Protein AF-F9ZLL1-F1 (afdb_monomer)

Foldseek 3Di:
DDDPPPPPPPVVVVVVVLVVVLVVLLVLLVVLLPDDPVRNVVS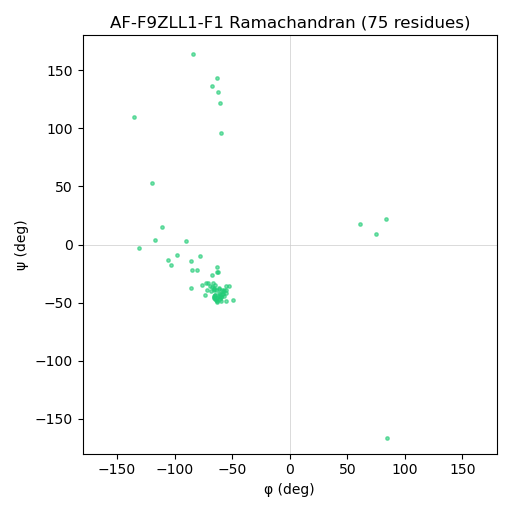LVVSVVVLVVLVVVDPCSNVSSQVSCVVSPNHDD

Organism: Acidithiobacillus caldus (strain SM-1) (NCBI:txid990288)

Nearest PDB structures (foldseek):
  7nhl-assembly1_u  TM=6.196E-01  e=2.033E+00  Staphylococcus aureus subsp. aureus NCTC 8325
  9cu8-assembly1_A  TM=5.230E-01  e=5.862E+00  synthetic construct

Solvent-accessible surface area (backbone atoms only — not comparable to full-atom values): 4651 Å² total; per-residue (Å²): 142,79,81,89,81,79,80,78,64,66,65,62,55,50,53,58,49,50,52,51,49,54,54,53,50,53,52,51,50,59,55,40,72,72,45,59,73,93,60,29,58,73,53,49,60,54,48,51,53,51,36,59,52,27,58,75,74,48,95,55,51,19,58,55,43,50,55,50,34,43,75,77,72,63,54,83,134

Structure (mmCIF, N/CA/C/O backbone):
data_AF-F9ZLL1-F1
#
_entry.id   AF-F9ZLL1-F1
#
loop_
_atom_site.group_PDB
_atom_site.id
_atom_site.type_symbol
_atom_site.label_atom_id
_atom_site.label_alt_id
_atom_site.label_comp_id
_atom_site.label_asym_id
_atom_site.label_entity_id
_atom_site.label_seq_id
_atom_site.pdbx_PDB_ins_code
_atom_site.Cartn_x
_atom_site.Cartn_y
_atom_site.Cartn_z
_atom_site.occupancy
_atom_site.B_iso_or_equiv
_atom_site.auth_seq_id
_atom_site.auth_comp_id
_atom_site.auth_asym_id
_atom_site.auth_atom_id
_atom_site.pdbx_PDB_model_num
ATOM 1 N N . MET A 1 1 ? 34.857 3.822 -32.668 1.00 46.69 1 MET A N 1
ATOM 2 C CA . MET A 1 1 ? 34.249 2.755 -31.846 1.00 46.69 1 MET A CA 1
ATOM 3 C C . MET A 1 1 ? 34.419 3.141 -30.386 1.00 46.69 1 MET A C 1
ATOM 5 O O . MET A 1 1 ? 35.445 2.841 -29.797 1.00 46.69 1 MET A O 1
ATOM 9 N N . THR A 1 2 ? 33.441 3.832 -29.812 1.00 44.09 2 THR A N 1
ATOM 10 C CA . THR A 1 2 ? 33.352 3.998 -28.358 1.00 44.09 2 THR A CA 1
ATOM 11 C C . THR A 1 2 ? 31.898 3.751 -28.010 1.00 44.09 2 THR A C 1
ATOM 13 O O . THR A 1 2 ? 30.993 4.437 -28.476 1.00 44.09 2 THR A O 1
ATOM 16 N N . ARG A 1 3 ? 31.709 2.610 -27.357 1.00 50.69 3 ARG A N 1
ATOM 17 C CA . ARG A 1 3 ? 30.454 1.920 -27.097 1.00 50.69 3 ARG A CA 1
ATOM 18 C C . ARG A 1 3 ? 29.540 2.830 -26.270 1.00 50.69 3 ARG A C 1
ATOM 20 O O . ARG A 1 3 ? 29.924 3.249 -25.184 1.00 50.69 3 ARG A O 1
ATOM 27 N N . ASN A 1 4 ? 28.351 3.115 -26.800 1.00 49.59 4 ASN A N 1
ATOM 28 C CA . ASN A 1 4 ? 27.234 3.725 -26.081 1.00 49.59 4 ASN A CA 1
ATOM 29 C C . ASN A 1 4 ? 26.859 2.801 -24.909 1.00 49.59 4 ASN A C 1
ATOM 31 O O . ASN A 1 4 ? 26.180 1.797 -25.098 1.00 49.59 4 ASN A O 1
ATOM 35 N N . HIS A 1 5 ? 27.379 3.094 -23.720 1.00 53.56 5 HIS A N 1
ATOM 36 C CA . HIS A 1 5 ? 27.112 2.367 -22.478 1.00 53.56 5 HIS A CA 1
ATOM 37 C C . HIS A 1 5 ? 26.486 3.333 -21.467 1.00 53.56 5 HIS A C 1
ATOM 39 O O . HIS A 1 5 ? 27.011 3.526 -20.379 1.00 53.56 5 HIS A O 1
ATOM 45 N N . LEU A 1 6 ? 25.414 4.024 -21.869 1.00 55.16 6 LEU A N 1
ATOM 46 C CA . LEU A 1 6 ? 24.696 4.947 -20.980 1.00 55.16 6 LEU A CA 1
ATOM 47 C C . LEU A 1 6 ? 23.174 4.742 -20.956 1.00 55.16 6 LEU A C 1
ATOM 49 O O . LEU A 1 6 ? 22.496 5.407 -20.190 1.00 55.16 6 LEU A O 1
ATOM 53 N N . LEU A 1 7 ? 22.633 3.819 -21.760 1.00 51.34 7 LEU A N 1
ATOM 54 C CA . LEU A 1 7 ? 21.181 3.599 -21.869 1.00 51.34 7 LEU A CA 1
ATOM 55 C C . LEU A 1 7 ? 20.726 2.205 -21.407 1.00 51.34 7 LEU A C 1
ATOM 57 O O . LEU A 1 7 ? 19.550 1.888 -21.510 1.00 51.34 7 LEU A O 1
ATOM 61 N N . GLY A 1 8 ? 21.638 1.371 -20.896 1.00 49.88 8 GLY A N 1
ATOM 62 C CA . GLY A 1 8 ? 21.314 0.024 -20.403 1.00 49.88 8 GLY A CA 1
ATOM 63 C C . GLY A 1 8 ? 21.130 -0.085 -18.887 1.00 49.88 8 GLY A C 1
ATOM 64 O O . GLY A 1 8 ? 20.725 -1.138 -18.418 1.00 49.88 8 GLY A O 1
ATOM 65 N N . TYR A 1 9 ? 21.447 0.969 -18.125 1.00 48.69 9 TYR A N 1
ATOM 66 C CA . TYR A 1 9 ? 21.478 0.919 -16.657 1.00 48.69 9 TYR A CA 1
ATOM 67 C C . TYR A 1 9 ? 20.290 1.632 -15.988 1.00 48.69 9 TYR A C 1
ATOM 69 O O . TYR A 1 9 ? 20.059 1.424 -14.809 1.00 48.69 9 TYR A O 1
ATOM 77 N N . CYS A 1 10 ? 19.502 2.436 -16.717 1.00 52.69 10 CYS A N 1
ATOM 78 C CA . CYS A 1 10 ? 18.413 3.184 -16.077 1.00 52.69 10 CYS A CA 1
ATOM 79 C C . CYS A 1 10 ? 17.225 2.279 -15.705 1.00 52.69 10 CYS A C 1
ATOM 81 O O . CYS A 1 10 ? 16.752 2.355 -14.588 1.00 52.69 10 CYS A O 1
ATOM 83 N N . GLY A 1 11 ? 16.802 1.358 -16.580 1.00 53.12 11 GLY A N 1
ATOM 84 C CA . GLY A 1 11 ? 15.588 0.562 -16.329 1.00 53.12 11 GLY A CA 1
ATOM 85 C C . GLY A 1 11 ? 15.745 -0.642 -15.389 1.00 53.12 11 GLY A C 1
ATOM 86 O O . GLY A 1 11 ? 14.757 -1.092 -14.824 1.00 53.12 11 GLY A O 1
ATOM 87 N N . MET A 1 12 ? 16.962 -1.177 -15.210 1.00 53.69 12 MET A N 1
ATOM 88 C CA . MET A 1 12 ? 17.190 -2.341 -14.331 1.00 53.69 12 MET A CA 1
ATOM 89 C C . MET A 1 12 ? 17.162 -1.973 -12.841 1.00 53.69 12 MET A C 1
ATOM 91 O O . MET A 1 12 ? 16.710 -2.781 -12.032 1.00 53.69 12 MET A O 1
ATOM 95 N N . ASP A 1 13 ? 17.641 -0.776 -12.481 1.00 59.97 13 ASP A N 1
ATOM 96 C CA . ASP A 1 13 ? 17.538 -0.278 -11.1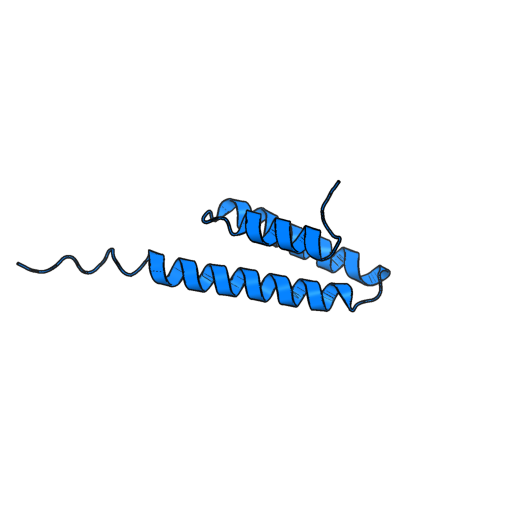02 1.00 59.97 13 ASP A CA 1
ATOM 97 C C . ASP A 1 13 ? 16.090 0.113 -10.769 1.00 59.97 13 ASP A C 1
ATOM 99 O O . ASP A 1 13 ? 15.647 -0.117 -9.644 1.00 59.97 13 ASP A O 1
ATOM 103 N N . ASP A 1 14 ? 15.326 0.611 -11.748 1.00 72.75 14 ASP A N 1
ATOM 104 C CA . ASP A 1 14 ? 13.930 1.009 -11.550 1.00 72.75 14 ASP A CA 1
ATOM 105 C C . ASP A 1 14 ? 13.030 -0.195 -11.205 1.00 72.75 14 ASP A C 1
ATOM 107 O O . ASP A 1 14 ? 12.254 -0.122 -10.256 1.00 72.75 14 ASP A O 1
ATOM 111 N N . GLU A 1 15 ? 13.165 -1.340 -11.889 1.00 79.94 15 GLU A N 1
ATOM 112 C CA . GLU A 1 15 ? 12.358 -2.540 -11.592 1.00 79.94 15 GLU A CA 1
ATOM 113 C C . GLU A 1 15 ? 12.632 -3.089 -10.181 1.00 79.94 15 GLU A C 1
ATOM 115 O O . GLU A 1 15 ? 11.705 -3.365 -9.417 1.00 79.94 15 GLU A O 1
ATOM 120 N N . ALA A 1 16 ? 13.907 -3.207 -9.797 1.00 85.50 16 ALA A N 1
ATOM 121 C CA . ALA A 1 16 ? 14.281 -3.667 -8.461 1.00 85.50 16 ALA A CA 1
ATOM 122 C C . ALA A 1 16 ? 13.843 -2.676 -7.369 1.00 85.50 16 ALA A C 1
ATOM 124 O O . ALA A 1 16 ? 13.409 -3.092 -6.290 1.00 85.50 16 ALA A O 1
ATOM 125 N N . TYR A 1 17 ? 13.929 -1.374 -7.653 1.00 86.50 17 TYR A N 1
ATOM 126 C CA . TYR A 1 17 ? 13.449 -0.314 -6.775 1.00 86.50 17 TYR A CA 1
ATOM 127 C C . TYR A 1 17 ? 11.933 -0.393 -6.570 1.00 86.50 17 TYR A C 1
ATOM 129 O O . TYR A 1 17 ? 11.472 -0.416 -5.427 1.00 86.50 17 TYR A O 1
ATOM 137 N N . PHE A 1 18 ? 11.158 -0.503 -7.650 1.00 90.31 18 PHE A N 1
ATOM 138 C CA . PHE A 1 18 ? 9.705 -0.615 -7.573 1.00 90.31 18 PHE A CA 1
ATOM 139 C C . PHE A 1 18 ? 9.261 -1.917 -6.905 1.00 90.31 18 PHE A C 1
ATOM 141 O O . PHE A 1 18 ? 8.370 -1.890 -6.059 1.00 90.31 18 PHE A O 1
ATOM 148 N N . ASN A 1 19 ? 9.942 -3.036 -7.162 1.00 90.50 19 ASN A N 1
ATOM 149 C CA . ASN A 1 19 ? 9.685 -4.280 -6.439 1.00 90.50 19 ASN A CA 1
ATOM 150 C C . ASN A 1 19 ? 9.920 -4.113 -4.928 1.00 90.50 19 ASN A C 1
ATOM 152 O O . ASN A 1 19 ? 9.094 -4.523 -4.112 1.00 90.50 19 ASN A O 1
ATOM 156 N N . ALA A 1 20 ? 11.024 -3.472 -4.533 1.00 93.81 20 ALA A N 1
ATOM 157 C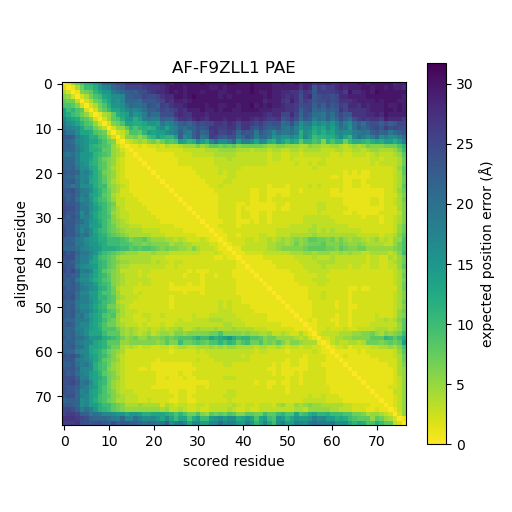 CA . ALA A 1 20 ? 11.291 -3.188 -3.127 1.00 93.81 20 ALA A CA 1
ATOM 158 C C . ALA A 1 20 ? 10.214 -2.279 -2.515 1.00 93.81 20 ALA A C 1
ATOM 160 O O . ALA A 1 20 ? 9.809 -2.503 -1.373 1.00 93.81 20 ALA A O 1
ATOM 161 N N . LEU A 1 21 ? 9.722 -1.296 -3.272 1.00 93.44 21 LEU A N 1
ATOM 162 C CA . LEU A 1 21 ? 8.649 -0.404 -2.849 1.00 93.44 21 LEU A CA 1
ATOM 163 C C . LEU A 1 21 ? 7.333 -1.157 -2.612 1.00 93.44 21 LEU A C 1
ATOM 165 O O . LEU A 1 21 ? 6.756 -1.021 -1.534 1.00 93.44 21 LEU A O 1
ATOM 169 N N . VAL A 1 22 ? 6.907 -2.005 -3.554 1.00 95.19 22 VAL A N 1
ATOM 170 C CA . VAL A 1 22 ? 5.721 -2.870 -3.407 1.00 95.19 22 VAL A CA 1
ATOM 171 C C . VAL A 1 22 ? 5.863 -3.779 -2.181 1.00 95.19 22 VAL A C 1
ATOM 173 O O . VAL A 1 22 ? 4.947 -3.894 -1.368 1.00 95.19 22 VAL A O 1
ATOM 176 N N . ARG A 1 23 ? 7.049 -4.355 -1.954 1.00 96.38 23 ARG A N 1
ATOM 177 C CA . ARG A 1 23 ? 7.307 -5.181 -0.762 1.00 96.38 23 ARG A CA 1
ATOM 178 C C . ARG A 1 23 ? 7.217 -4.391 0.541 1.00 96.38 23 ARG A C 1
ATOM 180 O O . ARG A 1 23 ? 6.714 -4.914 1.531 1.00 96.38 23 ARG A O 1
ATOM 187 N N . MET A 1 24 ? 7.706 -3.151 0.583 1.00 97.00 24 MET A N 1
ATOM 188 C CA . MET A 1 24 ? 7.556 -2.301 1.771 1.00 97.00 24 MET A CA 1
ATOM 189 C C . MET A 1 24 ? 6.096 -1.906 2.003 1.00 97.00 24 MET A C 1
ATOM 191 O O . MET A 1 24 ? 5.663 -1.858 3.154 1.00 97.00 24 MET A O 1
ATOM 195 N N . PHE A 1 25 ? 5.338 -1.675 0.930 1.00 97.12 25 PHE A N 1
ATOM 196 C CA . PHE A 1 25 ? 3.903 -1.412 0.992 1.00 97.12 25 PHE A CA 1
ATOM 197 C C . PHE A 1 25 ? 3.139 -2.592 1.615 1.00 97.12 25 PHE A C 1
ATOM 199 O O . PHE A 1 25 ? 2.392 -2.399 2.572 1.00 97.12 25 PHE A O 1
ATOM 206 N N . GLU A 1 26 ? 3.420 -3.826 1.185 1.00 97.69 26 GLU A N 1
ATOM 207 C CA . GLU A 1 26 ? 2.862 -5.041 1.799 1.00 97.69 26 GLU A CA 1
ATOM 208 C C . GLU A 1 26 ? 3.194 -5.136 3.302 1.00 97.69 26 GLU A C 1
ATOM 210 O O . GLU A 1 26 ? 2.334 -5.451 4.126 1.00 97.69 26 GLU A O 1
ATOM 215 N N . GLN A 1 27 ? 4.438 -4.848 3.703 1.00 98.12 27 GLN A N 1
ATOM 216 C CA . GLN A 1 27 ? 4.806 -4.869 5.126 1.00 98.12 27 GLN A CA 1
ATOM 217 C C . GLN A 1 27 ? 4.064 -3.800 5.935 1.00 98.12 27 GLN A C 1
ATOM 219 O O . GLN A 1 27 ? 3.713 -4.044 7.091 1.00 98.12 27 GLN A O 1
ATOM 224 N N . ALA A 1 28 ? 3.801 -2.635 5.340 1.00 97.31 28 ALA A N 1
ATOM 225 C CA . ALA A 1 28 ? 2.980 -1.613 5.972 1.00 97.31 28 ALA A CA 1
ATOM 226 C C . ALA A 1 28 ? 1.536 -2.103 6.160 1.00 97.31 28 ALA A C 1
ATOM 228 O O . ALA A 1 28 ? 1.005 -1.969 7.259 1.00 97.31 28 ALA A O 1
ATOM 229 N N . LEU A 1 29 ? 0.939 -2.754 5.157 1.00 96.81 29 LEU A N 1
ATOM 230 C CA . LEU A 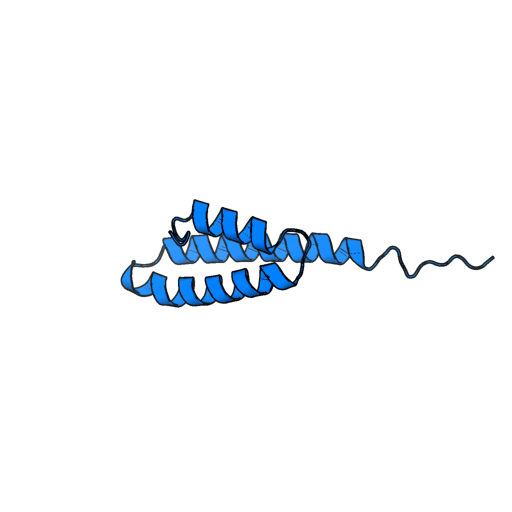1 29 ? -0.396 -3.357 5.271 1.00 96.81 29 LEU A CA 1
ATOM 231 C C . LEU A 1 29 ? -0.466 -4.418 6.375 1.00 96.81 29 LEU A C 1
ATOM 233 O O . LEU A 1 29 ? -1.362 -4.369 7.217 1.00 96.81 29 LEU A O 1
ATOM 237 N N . LYS A 1 30 ? 0.525 -5.316 6.450 1.00 96.88 30 LYS A N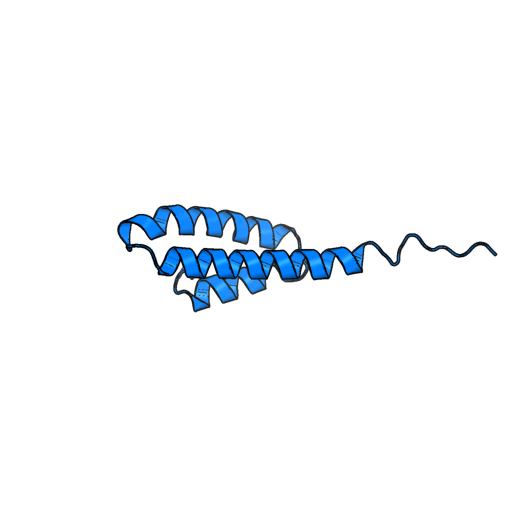 1
ATOM 238 C CA . LYS A 1 30 ? 0.640 -6.300 7.544 1.00 96.88 30 LYS A CA 1
ATOM 239 C C . LYS A 1 30 ? 0.656 -5.632 8.916 1.00 96.88 30 LYS A C 1
ATOM 241 O O . LYS A 1 30 ? 0.029 -6.130 9.849 1.00 96.88 30 LYS A O 1
ATOM 246 N N . ALA A 1 31 ? 1.371 -4.514 9.046 1.00 96.62 31 ALA A N 1
ATOM 247 C CA . ALA A 1 31 ? 1.414 -3.758 10.291 1.00 96.62 31 ALA A CA 1
ATOM 248 C C . ALA A 1 31 ? 0.061 -3.104 10.610 1.00 96.62 31 ALA A C 1
ATOM 250 O O . ALA A 1 31 ? -0.352 -3.127 11.765 1.00 96.62 31 ALA A O 1
ATOM 251 N N . VAL A 1 32 ? -0.638 -2.567 9.605 1.00 95.88 32 VAL A N 1
ATOM 252 C CA . VAL A 1 32 ? -1.959 -1.940 9.769 1.00 95.88 32 VAL A CA 1
ATOM 253 C C . VAL A 1 32 ? -3.011 -2.955 10.206 1.00 95.88 32 VAL A C 1
ATOM 255 O O . VAL A 1 32 ? -3.707 -2.704 11.183 1.00 95.88 32 VAL A O 1
ATOM 258 N N . VAL A 1 33 ? -3.086 -4.130 9.573 1.00 95.31 33 VAL A N 1
ATOM 259 C CA . VAL A 1 33 ? -4.057 -5.179 9.949 1.00 95.31 33 VAL A CA 1
ATOM 260 C C . VAL A 1 33 ? -3.840 -5.701 11.376 1.00 95.31 33 VAL A C 1
ATOM 262 O O . VAL A 1 33 ? -4.776 -6.185 12.008 1.00 95.31 33 VAL A O 1
ATOM 265 N N . ALA A 1 34 ? -2.629 -5.565 11.924 1.00 95.25 34 ALA A N 1
ATOM 266 C CA . ALA A 1 34 ? -2.337 -5.916 13.312 1.00 95.25 34 ALA A CA 1
ATOM 267 C C . ALA A 1 34 ? -2.810 -4.867 14.345 1.00 95.25 34 ALA A C 1
ATOM 269 O O . ALA A 1 34 ? -2.753 -5.141 15.546 1.00 95.25 34 ALA A O 1
ATOM 270 N N . LEU A 1 35 ? -3.247 -3.678 13.913 1.00 94.06 35 LEU A N 1
ATOM 271 C CA . LEU A 1 35 ? -3.782 -2.626 14.787 1.00 94.06 35 LEU A CA 1
ATOM 272 C C . LEU A 1 35 ? -5.269 -2.841 15.096 1.00 94.06 35 LEU A C 1
ATOM 274 O O . LEU A 1 35 ? -5.976 -3.557 14.387 1.00 94.06 35 LEU A O 1
ATOM 278 N N . GLU A 1 36 ? -5.771 -2.156 16.126 1.00 92.12 36 GLU A N 1
ATOM 279 C CA . GLU A 1 36 ? -7.214 -2.061 16.363 1.00 92.12 36 GLU A CA 1
ATOM 280 C C . GLU A 1 36 ? -7.908 -1.332 15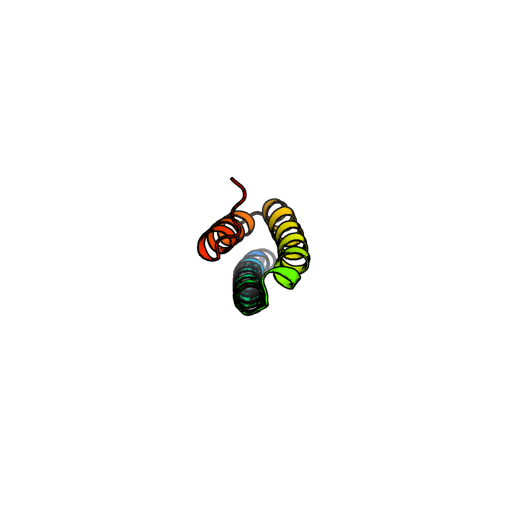.207 1.00 92.12 36 GLU A C 1
ATOM 282 O O . GLU A 1 36 ? -7.380 -0.346 14.694 1.00 92.12 36 GLU A O 1
ATOM 287 N N . SER A 1 37 ? -9.123 -1.756 14.841 1.00 87.44 37 SER A N 1
ATOM 288 C CA . SER A 1 37 ? -9.878 -1.187 13.712 1.00 87.44 37 SER A CA 1
ATOM 289 C C . SER A 1 37 ? -10.013 0.338 13.780 1.00 87.44 37 SER A C 1
ATOM 291 O O . SER A 1 37 ? -9.902 1.002 12.761 1.00 87.44 37 SER A O 1
ATOM 293 N N . SER A 1 38 ? -10.149 0.910 14.983 1.00 88.56 38 SER A N 1
ATOM 294 C CA . SER A 1 38 ? -10.238 2.366 15.197 1.00 88.56 38 SER A CA 1
ATOM 295 C C . SER A 1 38 ? -8.984 3.143 14.775 1.00 88.56 38 SER A C 1
ATOM 297 O O . SER A 1 38 ? -9.037 4.358 14.597 1.00 88.56 38 SER A O 1
ATOM 299 N N . GLN A 1 39 ? -7.847 2.457 14.654 1.00 91.00 39 GLN A N 1
ATOM 300 C CA . GLN A 1 39 ? -6.562 3.034 14.278 1.00 91.00 39 GLN A CA 1
ATOM 301 C C . GLN A 1 39 ? -6.200 2.739 12.820 1.00 91.00 39 GLN A C 1
ATOM 303 O O . GLN A 1 39 ? -5.323 3.416 12.290 1.00 91.00 39 GLN A O 1
ATOM 308 N N . GLN A 1 40 ? -6.846 1.756 12.181 1.00 94.56 40 GLN A N 1
ATOM 309 C CA . GLN A 1 40 ? -6.524 1.321 10.819 1.00 94.56 40 GLN A CA 1
ATOM 310 C C . GLN A 1 40 ? -6.818 2.416 9.793 1.00 94.56 40 GLN A C 1
ATOM 312 O O . GLN A 1 40 ? -5.934 2.733 8.998 1.00 94.56 40 GLN A O 1
ATOM 317 N N . ASP A 1 41 ? -7.986 3.058 9.879 1.00 92.75 41 ASP A N 1
ATOM 318 C CA . ASP A 1 41 ? -8.483 4.036 8.899 1.00 92.75 41 ASP A CA 1
ATOM 319 C C . ASP A 1 41 ? -7.445 5.110 8.536 1.00 92.75 41 ASP A C 1
ATOM 321 O O . ASP A 1 41 ? -7.152 5.344 7.366 1.00 92.75 41 ASP A O 1
ATOM 325 N N . ALA A 1 42 ? -6.803 5.715 9.541 1.00 92.88 42 ALA A N 1
ATOM 326 C CA . ALA A 1 42 ? -5.827 6.784 9.320 1.00 92.88 42 ALA A CA 1
ATOM 327 C C . ALA A 1 42 ? -4.543 6.307 8.614 1.00 92.88 42 ALA A C 1
ATOM 329 O O . ALA A 1 42 ? -3.845 7.101 7.977 1.00 92.88 42 ALA A O 1
ATOM 330 N N . PHE A 1 43 ? -4.180 5.030 8.754 1.00 95.12 43 PHE A N 1
ATOM 331 C CA . PHE A 1 43 ? -3.047 4.455 8.031 1.00 95.12 43 PHE A CA 1
ATOM 332 C C . PHE A 1 43 ? -3.449 3.969 6.641 1.00 95.12 43 PHE A C 1
ATOM 334 O O . PHE A 1 43 ? -2.668 4.165 5.710 1.00 95.12 43 PHE A O 1
ATOM 341 N N . VAL A 1 44 ? -4.651 3.409 6.490 1.00 94.88 44 VAL A N 1
ATOM 342 C CA . VAL A 1 44 ? -5.208 3.006 5.191 1.00 94.88 44 VAL A CA 1
ATOM 343 C C . VAL A 1 44 ? -5.320 4.217 4.267 1.00 94.88 44 VAL A C 1
ATOM 345 O O . VAL A 1 44 ? -4.736 4.186 3.191 1.00 94.88 44 VAL A O 1
ATOM 348 N N . GLU A 1 45 ? -5.887 5.339 4.727 1.00 94.56 45 GLU A N 1
ATOM 349 C CA . GLU A 1 45 ? -5.986 6.584 3.940 1.00 94.56 45 GLU A CA 1
ATOM 350 C C . GLU A 1 45 ? -4.606 7.057 3.433 1.00 94.56 45 GLU A C 1
ATOM 352 O O . GLU A 1 45 ? -4.439 7.576 2.327 1.00 94.56 45 GLU A O 1
ATOM 357 N N . ARG A 1 46 ? -3.554 6.867 4.237 1.00 95.31 46 ARG A N 1
ATOM 358 C CA . ARG A 1 46 ? -2.186 7.216 3.827 1.00 95.31 46 ARG A CA 1
ATOM 359 C C . ARG A 1 46 ? -1.637 6.254 2.780 1.00 95.31 46 ARG A C 1
ATOM 361 O O . ARG A 1 46 ? -0.926 6.705 1.884 1.00 95.31 46 ARG A O 1
ATOM 368 N N . LEU A 1 47 ? -1.927 4.962 2.905 1.00 95.81 47 LEU A N 1
ATOM 369 C CA . LEU A 1 47 ? -1.520 3.947 1.936 1.00 95.81 47 LEU A CA 1
ATOM 370 C C . LEU A 1 47 ? -2.276 4.105 0.612 1.00 95.81 47 LEU A C 1
ATOM 372 O O . LEU A 1 47 ? -1.655 3.995 -0.439 1.00 95.81 47 LEU A O 1
ATOM 376 N N . GLU A 1 48 ? -3.549 4.494 0.637 1.00 95.00 48 GLU A N 1
ATOM 377 C CA . GLU A 1 48 ? -4.323 4.828 -0.566 1.00 95.00 48 GLU A CA 1
ATOM 378 C C . GLU A 1 48 ? -3.690 5.961 -1.371 1.00 95.00 48 GLU A C 1
ATOM 380 O O . GLU A 1 48 ? -3.626 5.900 -2.596 1.00 95.00 48 GLU A O 1
ATOM 385 N N . ARG A 1 49 ? -3.145 6.980 -0.699 1.00 94.69 49 ARG A N 1
ATOM 386 C CA . ARG A 1 49 ? -2.425 8.066 -1.383 1.00 94.69 49 ARG A CA 1
ATOM 387 C C . ARG A 1 49 ? -1.151 7.561 -2.055 1.00 94.69 49 ARG A C 1
ATOM 389 O O . ARG A 1 49 ? -0.850 7.985 -3.163 1.00 94.69 49 ARG A O 1
ATOM 396 N N . VAL A 1 50 ? -0.420 6.647 -1.415 1.00 93.94 50 VAL A N 1
ATOM 397 C CA . VAL A 1 50 ? 0.774 6.022 -2.013 1.00 93.94 50 VAL A CA 1
ATOM 398 C C . VAL A 1 50 ? 0.391 5.161 -3.217 1.00 93.94 50 VAL A C 1
ATOM 400 O O . VAL A 1 50 ? 1.015 5.294 -4.264 1.00 93.94 50 VAL A O 1
ATOM 403 N N . ARG A 1 51 ? -0.662 4.346 -3.093 1.00 94.12 51 ARG A N 1
ATOM 404 C CA . ARG A 1 51 ? -1.255 3.557 -4.182 1.00 94.12 51 ARG A CA 1
ATOM 405 C C . ARG A 1 51 ? -1.644 4.447 -5.364 1.00 94.12 51 ARG A C 1
ATOM 407 O O . ARG A 1 51 ? -1.272 4.161 -6.497 1.00 94.12 51 ARG A O 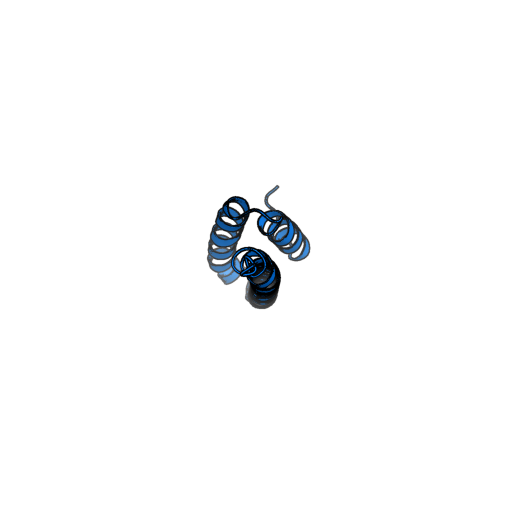1
ATOM 414 N N . HIS A 1 52 ? -2.342 5.554 -5.104 1.00 93.62 52 HIS A N 1
ATOM 415 C CA . HIS A 1 52 ? -2.760 6.501 -6.137 1.00 93.62 52 HIS A CA 1
ATOM 416 C C . HIS A 1 52 ? -1.568 7.108 -6.888 1.00 93.62 52 HIS A C 1
ATOM 418 O O . HIS A 1 52 ? -1.590 7.189 -8.113 1.00 93.62 52 HIS A O 1
ATOM 424 N N . GLU A 1 53 ? -0.503 7.489 -6.177 1.00 91.75 53 GLU A N 1
ATOM 425 C CA . GLU A 1 53 ? 0.734 7.937 -6.826 1.00 91.75 53 GLU A CA 1
ATOM 426 C C . GLU A 1 53 ? 1.434 6.801 -7.589 1.00 91.75 53 GLU A C 1
ATOM 428 O O . GLU A 1 53 ? 1.998 7.042 -8.656 1.00 91.75 53 GLU A O 1
ATOM 433 N N . GLY A 1 54 ? 1.340 5.561 -7.101 1.00 89.94 54 GLY A N 1
ATOM 434 C CA . GLY A 1 54 ? 1.850 4.357 -7.761 1.00 89.94 54 GLY A CA 1
ATOM 435 C C . GLY A 1 54 ? 1.322 4.162 -9.180 1.00 89.94 54 GLY A C 1
ATOM 436 O O . GLY A 1 54 ? 2.087 3.833 -10.090 1.00 89.94 54 GLY A O 1
ATOM 437 N N . HIS A 1 55 ? 0.044 4.472 -9.399 1.00 90.88 55 HIS A N 1
ATOM 438 C CA . HIS A 1 55 ? -0.584 4.455 -10.726 1.00 90.88 55 HIS A CA 1
ATOM 439 C C . HIS A 1 55 ? 0.028 5.469 -11.706 1.00 90.88 55 HIS A C 1
ATOM 441 O O . HIS A 1 55 ? -0.018 5.261 -12.919 1.00 90.88 55 HIS A O 1
ATOM 447 N N . ASN A 1 56 ? 0.667 6.532 -11.209 1.00 89.69 56 ASN A N 1
ATOM 448 C CA . ASN A 1 56 ? 1.320 7.546 -12.041 1.00 89.69 56 ASN A CA 1
ATOM 449 C C . ASN A 1 56 ? 2.765 7.183 -12.433 1.00 89.69 56 ASN A C 1
ATOM 451 O O . ASN A 1 56 ? 3.329 7.825 -13.322 1.00 89.69 56 ASN A O 1
ATOM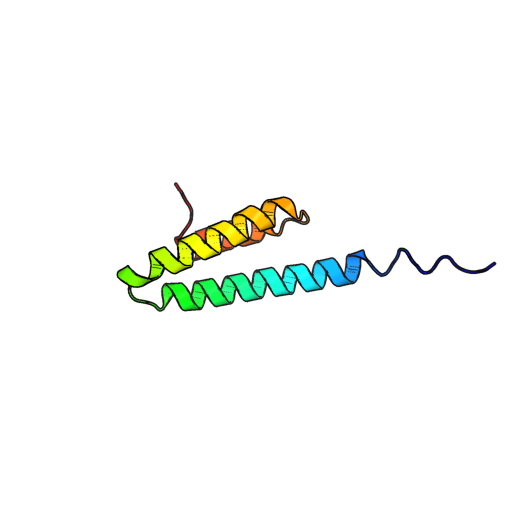 455 N N . TRP A 1 57 ? 3.391 6.188 -11.791 1.00 84.00 57 TRP A N 1
ATOM 456 C CA . TRP A 1 57 ? 4.796 5.822 -12.046 1.00 84.00 57 TRP A CA 1
ATOM 457 C C . TRP A 1 57 ? 4.973 4.851 -13.224 1.00 84.00 57 TRP A C 1
ATOM 459 O O . TRP A 1 57 ? 6.047 4.805 -13.828 1.00 84.00 57 TRP A O 1
ATOM 469 N N . GLY A 1 58 ? 3.920 4.112 -13.585 1.00 79.94 58 GLY A N 1
ATOM 470 C CA . GLY A 1 58 ? 3.957 3.062 -14.606 1.00 79.94 58 GLY A CA 1
ATOM 471 C C . GLY A 1 58 ? 4.439 1.709 -14.065 1.00 79.94 58 GLY A C 1
ATOM 472 O O . GLY A 1 58 ? 4.488 1.490 -12.859 1.00 79.94 58 GLY A O 1
ATOM 473 N N . TRP A 1 59 ? 4.774 0.781 -14.969 1.00 82.38 59 TRP A N 1
ATOM 474 C CA . TRP A 1 59 ? 5.324 -0.554 -14.653 1.00 82.38 59 TRP A CA 1
ATOM 475 C C . TRP A 1 59 ? 4.443 -1.487 -13.801 1.00 82.38 59 TRP A C 1
ATOM 477 O O . TRP A 1 59 ? 4.952 -2.468 -13.275 1.00 82.38 59 TRP A O 1
ATOM 487 N N . GLY A 1 60 ? 3.139 -1.219 -13.687 1.00 88.69 60 GLY A N 1
ATOM 488 C CA . GLY A 1 60 ? 2.214 -2.068 -12.923 1.00 88.69 60 GLY A CA 1
ATOM 489 C C . GLY A 1 60 ? 2.329 -1.922 -11.402 1.00 88.69 60 GLY A C 1
ATOM 490 O O . GLY A 1 60 ? 1.695 -2.671 -10.676 1.00 88.69 60 GLY A O 1
ATOM 491 N N . VAL A 1 61 ? 3.090 -0.942 -10.896 1.00 91.38 61 VAL A N 1
ATOM 492 C CA . VAL A 1 61 ? 3.267 -0.731 -9.445 1.00 91.38 61 VAL A CA 1
ATOM 493 C C . VAL A 1 61 ? 1.945 -0.414 -8.752 1.00 91.38 61 VAL A C 1
ATOM 495 O O . VAL A 1 61 ? 1.691 -0.909 -7.659 1.00 91.38 61 VAL A O 1
ATOM 498 N N . GLY A 1 62 ? 1.113 0.417 -9.385 1.00 93.38 62 GLY A N 1
ATOM 499 C CA . GLY A 1 62 ? -0.238 0.694 -8.905 1.00 93.38 62 GLY A CA 1
ATOM 500 C C . GLY A 1 62 ? -1.097 -0.569 -8.875 1.00 93.38 62 GLY A C 1
ATOM 501 O O . GLY A 1 62 ? -1.719 -0.838 -7.857 1.00 93.38 62 GLY A O 1
ATOM 502 N N . ASP A 1 63 ? -1.059 -1.377 -9.936 1.00 94.50 63 ASP A N 1
ATOM 503 C CA . ASP A 1 63 ? -1.823 -2.629 -10.028 1.00 94.50 63 ASP A CA 1
ATOM 504 C C . ASP A 1 63 ? -1.409 -3.629 -8.928 1.00 94.50 63 ASP A C 1
ATOM 506 O O . ASP A 1 63 ? -2.264 -4.171 -8.233 1.00 94.50 63 ASP A O 1
ATOM 510 N N . ASP A 1 64 ? -0.104 -3.793 -8.678 1.00 95.44 64 ASP A N 1
ATOM 511 C CA . ASP A 1 64 ? 0.398 -4.632 -7.581 1.00 95.44 64 ASP A CA 1
ATOM 512 C C . ASP A 1 64 ? -0.067 -4.113 -6.202 1.00 95.44 64 ASP A C 1
ATOM 514 O O . ASP A 1 64 ? -0.363 -4.892 -5.293 1.00 95.44 64 ASP A O 1
ATOM 518 N N . MET A 1 65 ? -0.131 -2.789 -6.011 1.00 96.00 65 MET A N 1
ATOM 519 C CA . MET A 1 65 ? -0.645 -2.189 -4.773 1.00 96.00 65 MET A CA 1
ATOM 520 C C . MET A 1 65 ? -2.163 -2.363 -4.626 1.00 96.00 65 MET A C 1
ATOM 522 O O . MET A 1 65 ? -2.634 -2.515 -3.497 1.00 96.00 65 MET A O 1
ATOM 526 N N . ASP A 1 66 ? -2.922 -2.363 -5.724 1.00 95.94 66 ASP A N 1
ATOM 527 C CA . ASP A 1 66 ? -4.363 -2.643 -5.740 1.00 95.94 66 ASP A CA 1
ATOM 528 C C . ASP A 1 66 ? -4.640 -4.082 -5.295 1.00 95.94 66 ASP A C 1
ATOM 530 O O . ASP A 1 66 ? -5.460 -4.302 -4.399 1.00 95.94 66 ASP A O 1
ATOM 534 N N . ASP A 1 67 ? -3.903 -5.041 -5.860 1.00 96.50 67 ASP A N 1
ATOM 535 C CA . ASP A 1 67 ? -3.995 -6.457 -5.502 1.00 96.50 67 ASP A CA 1
ATOM 536 C C . ASP A 1 67 ? -3.694 -6.672 -4.013 1.00 96.50 67 ASP A C 1
ATOM 538 O O . ASP A 1 67 ? -4.428 -7.378 -3.316 1.00 96.50 67 ASP A O 1
ATOM 542 N N . LEU A 1 68 ? -2.664 -5.998 -3.490 1.00 97.06 68 LEU A N 1
ATOM 543 C CA . LEU A 1 68 ? -2.343 -6.031 -2.065 1.00 97.06 68 LEU A CA 1
ATOM 544 C C . LEU A 1 68 ? -3.452 -5.401 -1.210 1.00 97.06 68 LEU A C 1
ATOM 546 O O . LEU A 1 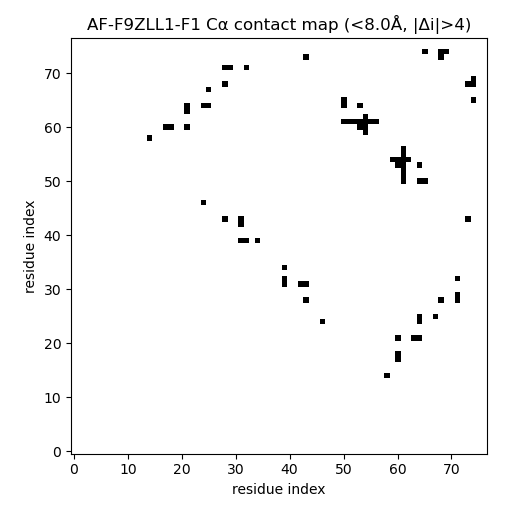68 ? -3.863 -5.985 -0.213 1.00 97.06 68 LEU A O 1
ATOM 550 N N . MET A 1 69 ? -3.984 -4.234 -1.571 1.00 95.88 69 MET A N 1
ATOM 551 C CA . MET A 1 69 ? -5.093 -3.631 -0.817 1.00 95.88 69 MET A CA 1
ATOM 552 C C . MET A 1 69 ? -6.305 -4.571 -0.764 1.00 95.88 69 MET A C 1
ATOM 554 O O . MET A 1 69 ? -6.907 -4.730 0.298 1.00 95.88 69 MET A O 1
ATOM 558 N N . ALA A 1 70 ? -6.618 -5.258 -1.866 1.00 95.69 70 ALA A N 1
ATOM 559 C CA . ALA A 1 70 ? -7.672 -6.266 -1.911 1.00 95.69 70 ALA A CA 1
ATOM 560 C C . ALA A 1 70 ? -7.364 -7.493 -1.037 1.00 95.69 70 ALA A C 1
ATOM 562 O O . ALA A 1 70 ? -8.235 -7.933 -0.284 1.00 95.69 70 ALA A O 1
ATOM 563 N N . GLU A 1 71 ? -6.132 -8.013 -1.077 1.00 96.25 71 GLU A N 1
ATOM 564 C CA . GLU A 1 71 ? -5.694 -9.156 -0.262 1.00 96.25 71 GLU A CA 1
ATOM 565 C C . GLU A 1 71 ? -5.874 -8.897 1.242 1.00 96.25 71 GLU A C 1
ATOM 567 O O . GLU A 1 71 ? -6.305 -9.785 1.982 1.00 96.25 71 GLU A O 1
ATOM 572 N N . TYR A 1 72 ? -5.594 -7.671 1.694 1.00 94.56 72 TYR A N 1
ATOM 573 C CA . TYR A 1 72 ? -5.712 -7.279 3.103 1.00 94.56 72 TYR A CA 1
ATOM 574 C C . TYR A 1 72 ? -7.099 -6.733 3.486 1.00 94.56 72 TYR A C 1
ATOM 576 O O . TYR A 1 72 ? -7.308 -6.385 4.647 1.00 94.56 72 TYR A O 1
ATOM 584 N N . GLY A 1 73 ? -8.064 -6.716 2.558 1.00 93.06 73 GLY A N 1
ATOM 585 C CA . GLY A 1 73 ? -9.456 -6.338 2.830 1.00 93.06 73 GLY A CA 1
ATOM 586 C C . GLY A 1 73 ? -9.739 -4.833 2.817 1.00 93.06 73 GLY A C 1
ATOM 587 O O . GLY A 1 73 ? -10.726 -4.403 3.408 1.00 93.06 73 GLY A O 1
ATOM 588 N N . PHE A 1 74 ? -8.895 -4.045 2.149 1.00 89.94 74 PHE A N 1
ATOM 589 C CA . PHE A 1 74 ? -9.022 -2.591 1.994 1.00 89.94 74 PHE A CA 1
ATOM 590 C C . PHE A 1 74 ? -9.353 -2.158 0.557 1.00 89.94 74 PHE A C 1
ATOM 592 O O . PHE A 1 74 ? -9.171 -0.995 0.211 1.00 89.94 74 PHE A O 1
ATOM 599 N N . ALA A 1 75 ? -9.792 -3.074 -0.310 1.00 79.88 75 ALA A N 1
ATOM 600 C CA . ALA A 1 75 ? -10.289 -2.682 -1.626 1.00 79.88 75 ALA A CA 1
ATOM 601 C C . ALA A 1 75 ? -11.530 -1.789 -1.474 1.00 79.88 75 ALA A C 1
ATOM 603 O O . ALA A 1 75 ? -12.455 -2.139 -0.740 1.00 79.88 75 ALA A O 1
ATOM 604 N N . GLU A 1 76 ? -11.548 -0.653 -2.173 1.00 63.59 76 GLU A N 1
ATOM 605 C CA . GLU A 1 76 ? -12.771 0.139 -2.322 1.00 63.59 76 GLU A CA 1
ATOM 606 C C . GLU A 1 76 ? -13.784 -0.640 -3.185 1.00 63.59 76 GLU A C 1
ATOM 608 O O . GLU A 1 76 ? -13.397 -1.249 -4.187 1.00 63.59 76 GLU A O 1
ATOM 613 N N . GLU A 1 77 ? -15.059 -0.655 -2.769 1.00 51.03 77 GLU A N 1
ATOM 614 C CA . GLU A 1 77 ? -16.190 -1.259 -3.506 1.00 51.03 77 GLU A CA 1
ATOM 615 C C . GLU A 1 77 ? -16.532 -0.519 -4.810 1.00 51.03 77 GLU A C 1
ATOM 617 O O . GLU A 1 77 ? -16.560 0.735 -4.810 1.00 51.03 77 GLU A O 1
#

Sequence (77 aa):
MTRNHLLGYCGMDDEAYFNALVRMFEQALKAVVALESSQQDAFVERLERVRHEGHNWGWGVGDDMDDLMAEYGFAEE

Secondary structure (DSSP, 8-state):
-----SSSSHHHHHHHHHHHHHHHHHHHHHHHHTS-HHHHHHHHHHHHHHHHHHHHH-TTHHHHHHHHHHHTT----

Mean predicted aligned error: 7.97 Å

pLDDT: mean 84.61, std 16.69, range [44.09, 98.12]

Radius of gyration: 16.31 Å; Cα contacts (8 Å, |Δi|>4): 39; chains: 1; bounding box: 50×17×48 Å